Protein AF-A0A353LJ51-F1 (afdb_monomer)

Structure (mmCIF, N/CA/C/O backbone):
data_AF-A0A353LJ51-F1
#
_entry.id   AF-A0A353LJ51-F1
#
loop_
_atom_site.group_PDB
_atom_site.id
_atom_site.type_symbol
_atom_site.label_atom_id
_atom_site.label_alt_id
_atom_site.label_comp_id
_atom_site.label_asym_id
_atom_site.label_entity_id
_atom_site.label_seq_id
_atom_site.pdbx_PDB_ins_code
_atom_site.Cartn_x
_atom_site.Cartn_y
_atom_site.Cartn_z
_atom_site.occupancy
_atom_site.B_iso_or_equiv
_atom_site.auth_seq_id
_atom_site.auth_comp_id
_atom_site.auth_asym_id
_atom_site.auth_atom_id
_atom_site.pdbx_PDB_model_num
ATOM 1 N N . MET A 1 1 ? -4.135 10.561 11.366 1.00 85.88 1 MET A N 1
ATOM 2 C CA . MET A 1 1 ? -3.631 9.329 10.719 1.00 85.88 1 MET A CA 1
ATOM 3 C C . MET A 1 1 ? -4.408 9.133 9.422 1.00 85.88 1 MET A C 1
ATOM 5 O O . MET A 1 1 ? -5.268 9.961 9.139 1.00 85.88 1 MET A O 1
ATOM 9 N N . ASN A 1 2 ? -4.142 8.081 8.646 1.00 92.50 2 ASN A N 1
ATOM 10 C CA . ASN A 1 2 ? -4.992 7.700 7.514 1.00 92.50 2 ASN A CA 1
ATOM 11 C C . ASN A 1 2 ? -5.901 6.504 7.878 1.00 92.50 2 ASN A C 1
ATOM 13 O O . ASN A 1 2 ? -5.585 5.753 8.798 1.00 92.50 2 ASN A O 1
ATOM 17 N N . LEU A 1 3 ? -6.993 6.280 7.137 1.00 92.56 3 LEU A N 1
ATOM 18 C CA . LEU A 1 3 ? -7.831 5.082 7.286 1.00 92.56 3 LEU A CA 1
ATOM 19 C C . LEU A 1 3 ? -7.019 3.779 7.150 1.00 92.56 3 LEU A C 1
ATOM 21 O O . LEU A 1 3 ? -7.237 2.847 7.922 1.00 92.56 3 LEU A O 1
ATOM 25 N N . LYS A 1 4 ? -6.022 3.729 6.247 1.00 91.81 4 LYS A N 1
ATOM 26 C CA . LYS A 1 4 ? -5.140 2.559 6.091 1.00 91.81 4 LYS A CA 1
ATOM 27 C C . LYS A 1 4 ? -4.440 2.190 7.404 1.00 91.81 4 LYS A C 1
ATOM 29 O O . LYS A 1 4 ? -4.369 1.010 7.728 1.00 91.81 4 LYS A O 1
ATOM 34 N N . ASP A 1 5 ? -3.968 3.169 8.178 1.00 92.81 5 ASP A N 1
ATOM 35 C CA . ASP A 1 5 ? -3.336 2.928 9.484 1.00 92.81 5 ASP A CA 1
ATOM 36 C C . ASP A 1 5 ? -4.304 2.281 10.486 1.00 92.81 5 ASP A C 1
ATOM 38 O O . ASP A 1 5 ? -3.933 1.344 11.195 1.00 92.81 5 ASP A O 1
ATOM 42 N N . TYR A 1 6 ? -5.545 2.770 10.524 1.00 93.81 6 TYR A N 1
ATOM 43 C CA . TYR A 1 6 ? -6.588 2.323 11.449 1.00 93.81 6 TYR A CA 1
ATOM 44 C C . TYR A 1 6 ? -7.002 0.869 11.195 1.00 93.81 6 TYR A C 1
ATOM 46 O O . TYR A 1 6 ? -7.033 0.058 12.122 1.00 93.81 6 TYR A O 1
ATOM 54 N N . ILE A 1 7 ? -7.244 0.508 9.930 1.00 91.56 7 ILE A N 1
ATOM 55 C CA . ILE A 1 7 ? -7.623 -0.863 9.552 1.00 91.56 7 ILE A CA 1
ATOM 56 C C . ILE A 1 7 ? -6.462 -1.866 9.693 1.00 91.56 7 ILE A C 1
ATOM 58 O O . ILE A 1 7 ? -6.702 -3.047 9.896 1.00 91.56 7 ILE A O 1
ATOM 62 N N . HIS A 1 8 ? -5.205 -1.402 9.702 1.00 90.56 8 HIS A N 1
ATOM 63 C CA . HIS A 1 8 ? -4.030 -2.212 10.073 1.00 90.56 8 HIS A CA 1
ATOM 64 C C . HIS A 1 8 ? -3.817 -2.310 11.603 1.00 90.56 8 HIS A C 1
ATOM 66 O O . HIS A 1 8 ? -2.733 -2.668 12.060 1.00 90.56 8 HIS A O 1
ATOM 72 N N . GLY A 1 9 ? -4.830 -1.980 12.413 1.00 88.75 9 GLY A N 1
ATOM 73 C CA . GLY A 1 9 ? -4.834 -2.195 13.863 1.00 88.75 9 GLY A CA 1
ATOM 74 C C . GLY A 1 9 ? -4.342 -1.022 14.717 1.00 88.75 9 GLY A C 1
ATOM 75 O O . GLY A 1 9 ? -4.342 -1.134 15.941 1.00 88.75 9 GLY A O 1
ATOM 76 N N . LYS A 1 10 ? -3.984 0.135 14.137 1.00 92.38 10 LYS A N 1
ATOM 77 C CA . LYS A 1 10 ? -3.571 1.333 14.904 1.00 92.38 10 LYS A CA 1
ATOM 78 C C . LYS A 1 10 ? -4.775 2.106 15.478 1.00 92.38 10 LYS A C 1
ATOM 80 O O . LYS A 1 10 ? -4.834 3.332 15.404 1.00 92.38 10 LYS A O 1
ATOM 85 N N . ARG A 1 11 ? -5.753 1.389 16.041 1.00 92.50 11 ARG A N 1
ATOM 86 C CA . ARG A 1 11 ? -7.040 1.909 16.547 1.00 92.50 11 ARG A CA 1
ATOM 87 C C . ARG A 1 11 ? -6.945 2.529 17.948 1.00 92.50 11 ARG A C 1
ATOM 89 O O . ARG A 1 11 ? -7.766 2.247 18.812 1.00 92.50 11 ARG A O 1
ATOM 96 N N . TYR A 1 12 ? -5.900 3.312 18.222 1.00 94.50 12 TYR A N 1
ATOM 97 C CA . TYR A 1 12 ? -5.688 3.899 19.548 1.00 94.50 12 TYR A CA 1
ATOM 98 C C . TYR A 1 12 ? -5.024 5.282 19.517 1.00 94.50 12 TYR A C 1
ATOM 100 O O . TYR A 1 12 ? -4.230 5.616 18.638 1.00 94.50 12 TYR A O 1
ATOM 108 N N . GLY A 1 13 ? -5.331 6.091 20.534 1.00 95.38 13 GLY A N 1
ATOM 109 C CA . GLY A 1 13 ? -4.781 7.436 20.721 1.00 95.38 13 GLY A CA 1
ATOM 110 C C . GLY A 1 13 ? -5.577 8.552 20.030 1.00 95.38 13 GLY A C 1
ATOM 111 O O . GLY A 1 13 ? -6.628 8.333 19.434 1.00 95.38 13 GLY A O 1
ATOM 112 N N . LYS A 1 14 ? -5.071 9.790 20.125 1.00 96.12 14 LYS A N 1
ATOM 113 C CA . LYS A 1 14 ? -5.788 11.001 19.670 1.00 96.12 14 LYS A CA 1
ATOM 114 C C . LYS A 1 14 ? -6.096 11.006 18.169 1.00 96.12 14 LYS A C 1
ATOM 116 O O . LYS A 1 14 ? -7.136 11.508 17.764 1.00 96.12 14 LYS A O 1
ATOM 121 N N . GLU A 1 15 ? -5.205 10.441 17.356 1.00 94.69 15 GLU A N 1
ATOM 122 C CA . GLU A 1 15 ? -5.399 10.356 15.905 1.00 94.69 15 GLU A CA 1
ATOM 123 C C . GLU A 1 15 ? -6.466 9.323 15.513 1.00 94.69 15 GLU A C 1
ATOM 125 O O . GLU A 1 15 ? -7.140 9.542 14.508 1.00 94.69 15 GLU A O 1
ATOM 130 N N . ALA A 1 16 ? -6.651 8.261 16.312 1.00 95.75 16 ALA A N 1
ATOM 131 C CA . ALA A 1 16 ? -7.743 7.299 16.152 1.00 95.75 16 ALA A CA 1
ATOM 132 C C . ALA A 1 16 ? -9.090 7.958 16.446 1.00 95.75 16 ALA A C 1
ATOM 134 O O . ALA A 1 16 ? -9.929 8.074 15.555 1.00 95.75 16 ALA A O 1
ATOM 135 N N . ASN A 1 17 ? -9.201 8.572 17.626 1.00 96.12 17 ASN A N 1
ATOM 136 C CA . ASN A 1 17 ? -10.391 9.314 18.029 1.00 96.12 17 ASN A CA 1
ATOM 137 C C . ASN A 1 17 ? -10.762 10.458 17.071 1.00 96.12 17 ASN A C 1
ATOM 139 O O . ASN A 1 17 ? -11.939 10.783 16.915 1.00 96.12 17 ASN A O 1
ATOM 143 N N . ARG A 1 18 ? -9.780 11.065 16.388 1.00 96.31 18 ARG A N 1
ATOM 144 C CA . ARG A 1 18 ? -10.069 12.060 15.350 1.00 96.31 18 ARG A CA 1
ATOM 145 C C . ARG A 1 18 ? -10.762 11.442 14.135 1.00 96.31 18 ARG A C 1
ATOM 147 O O . ARG A 1 18 ? -11.746 12.026 13.701 1.00 96.31 18 ARG A O 1
ATOM 154 N N . LEU A 1 19 ? -10.298 10.293 13.631 1.00 96.25 19 LEU A N 1
ATOM 155 C CA . LEU A 1 19 ? -10.940 9.608 12.499 1.00 96.25 19 LEU A CA 1
ATOM 156 C C . LEU A 1 19 ? -12.298 9.010 12.894 1.00 96.25 19 LEU A C 1
ATOM 158 O O . LEU A 1 19 ? -13.231 9.075 12.109 1.00 96.25 19 LEU A O 1
ATOM 162 N N . GLU A 1 20 ? -12.444 8.497 14.118 1.00 94.69 20 GLU A N 1
ATOM 163 C CA . GLU A 1 20 ? -13.739 8.049 14.657 1.00 94.69 20 GLU A CA 1
ATOM 164 C C . GLU A 1 20 ? -14.761 9.202 14.647 1.00 94.69 20 GLU A C 1
ATOM 166 O O . GLU A 1 20 ? -15.873 9.055 14.146 1.00 94.69 20 GLU A O 1
ATOM 171 N N . ARG A 1 21 ? -14.363 10.396 15.112 1.00 96.81 21 ARG A N 1
ATOM 172 C CA . ARG A 1 21 ? -15.196 11.609 15.034 1.00 96.81 21 ARG A CA 1
ATOM 173 C C . ARG A 1 21 ? -15.411 12.115 13.605 1.00 96.81 21 ARG A C 1
ATOM 175 O O . ARG A 1 21 ? -16.406 12.790 13.363 1.00 96.81 21 ARG A O 1
ATOM 182 N N . GLU A 1 22 ? -14.498 11.834 12.683 1.00 96.38 22 GLU A N 1
ATOM 183 C CA . GLU A 1 22 ? -14.631 12.155 11.256 1.00 96.38 22 GLU A CA 1
ATOM 184 C C . GLU A 1 22 ? -15.685 11.236 10.614 1.00 96.38 22 GLU A C 1
ATOM 186 O O . GLU A 1 22 ? -16.629 11.735 10.011 1.00 96.38 22 GLU A O 1
ATOM 191 N N . ALA A 1 23 ? -15.632 9.928 10.890 1.00 96.38 23 ALA A N 1
ATOM 192 C CA . ALA A 1 23 ? -16.627 8.937 10.471 1.00 96.38 23 ALA A CA 1
ATOM 193 C C . ALA A 1 23 ? -18.037 9.251 11.004 1.00 96.38 23 ALA A C 1
ATOM 195 O O . ALA A 1 23 ? -19.001 9.185 10.253 1.00 96.38 23 ALA A O 1
ATOM 196 N N . MET A 1 24 ? -18.168 9.715 12.255 1.00 96.19 24 MET A N 1
ATOM 197 C CA . MET A 1 24 ? -19.455 10.191 12.800 1.00 96.19 24 MET A CA 1
ATOM 198 C C . MET A 1 24 ? -20.092 11.359 12.017 1.00 96.19 24 MET A C 1
ATOM 200 O O . MET A 1 24 ? -21.258 11.672 12.251 1.00 96.19 24 MET A O 1
ATOM 204 N N . ASN A 1 25 ? -19.339 12.043 11.148 1.00 97.56 25 ASN A N 1
ATOM 205 C CA . ASN A 1 25 ? -19.817 13.151 10.313 1.00 97.56 25 ASN A CA 1
ATOM 206 C C . ASN A 1 25 ? -19.766 12.837 8.802 1.00 97.56 25 ASN A C 1
ATOM 208 O O . ASN A 1 25 ? -20.322 13.603 8.015 1.00 97.56 25 ASN A O 1
ATOM 212 N N . ASP A 1 26 ? -19.135 11.731 8.397 1.00 97.19 26 ASP A N 1
ATOM 213 C CA . ASP A 1 26 ? -19.039 11.258 7.014 1.00 97.19 26 ASP A CA 1
ATOM 214 C C . ASP A 1 26 ? -19.608 9.828 6.902 1.00 97.19 26 ASP A C 1
ATOM 216 O O . ASP A 1 26 ? -18.912 8.856 7.220 1.00 97.19 26 ASP A O 1
ATOM 220 N N . PRO A 1 27 ? -20.853 9.677 6.402 1.00 96.56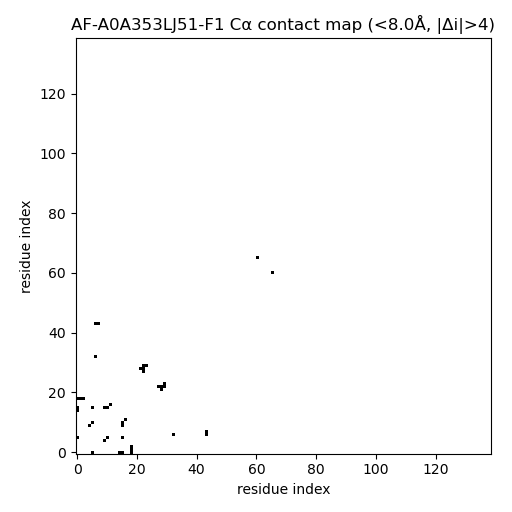 27 PRO A N 1
ATOM 221 C CA . PRO A 1 27 ? -21.486 8.375 6.214 1.00 96.56 27 PRO A CA 1
ATOM 222 C C . PRO A 1 27 ? -20.685 7.404 5.338 1.00 96.56 27 PRO A C 1
ATOM 224 O O . PRO A 1 27 ? -20.794 6.198 5.537 1.00 96.56 27 PRO A O 1
ATOM 227 N N . PHE A 1 28 ? -19.875 7.892 4.389 1.00 96.62 28 PHE A N 1
ATOM 228 C CA . PHE A 1 28 ? -19.059 7.027 3.536 1.00 96.62 28 PHE A CA 1
ATOM 229 C C . PHE A 1 28 ? -17.854 6.465 4.297 1.00 96.62 28 PHE A C 1
ATOM 231 O O . PHE A 1 28 ? -17.551 5.276 4.192 1.00 96.62 28 PHE A O 1
ATOM 238 N N . LEU A 1 29 ? -17.179 7.294 5.099 1.00 96.19 29 LEU A N 1
ATOM 239 C CA . LEU A 1 29 ? -16.092 6.839 5.965 1.00 96.19 29 LEU A CA 1
ATOM 240 C C . LEU A 1 29 ? -16.600 5.876 7.049 1.00 96.19 29 LEU A C 1
ATOM 242 O O . LEU A 1 29 ? -15.907 4.902 7.345 1.00 96.19 29 LEU A O 1
ATOM 246 N N . GLN A 1 30 ? -17.801 6.102 7.595 1.00 96.31 30 GLN A N 1
ATOM 247 C CA . GLN A 1 30 ? -18.434 5.148 8.507 1.00 96.31 30 GLN A CA 1
ATOM 248 C C . GLN A 1 30 ? -18.726 3.809 7.809 1.00 96.31 30 GLN A C 1
ATOM 250 O O . GLN A 1 30 ? -18.218 2.785 8.257 1.00 96.31 30 GLN A O 1
ATOM 255 N N . ASP A 1 31 ? -19.469 3.809 6.697 1.00 96.69 31 ASP A N 1
ATOM 256 C CA . ASP A 1 31 ? -19.823 2.592 5.945 1.00 96.69 31 ASP A CA 1
ATOM 257 C C . ASP A 1 31 ? -18.577 1.826 5.458 1.00 96.69 31 ASP A C 1
ATOM 259 O O . ASP A 1 31 ? -18.548 0.598 5.454 1.00 96.69 31 ASP A O 1
ATOM 263 N N . THR A 1 32 ? -17.481 2.532 5.156 1.00 94.94 32 THR A N 1
ATOM 264 C CA . THR A 1 32 ? -16.193 1.901 4.823 1.00 94.94 32 THR A CA 1
ATOM 265 C C . THR A 1 32 ? -15.560 1.174 6.020 1.00 94.94 32 THR A C 1
ATOM 267 O O . THR A 1 32 ? -14.930 0.133 5.831 1.00 94.94 32 THR A O 1
ATOM 270 N N . ILE A 1 33 ? -15.693 1.698 7.245 1.00 94.69 33 ILE A N 1
ATOM 271 C CA . ILE A 1 33 ? -15.168 1.063 8.468 1.00 94.69 33 ILE A CA 1
ATOM 272 C C . ILE A 1 33 ? -16.071 -0.102 8.890 1.00 94.69 33 ILE A C 1
ATOM 274 O O . ILE A 1 33 ? -15.577 -1.218 9.054 1.00 94.69 33 ILE A O 1
ATOM 278 N N . ASP A 1 34 ? -17.379 0.139 8.999 1.00 94.19 34 ASP A N 1
ATOM 279 C CA . ASP A 1 34 ? -18.370 -0.869 9.391 1.00 94.19 34 ASP A CA 1
ATOM 280 C C . ASP A 1 34 ? -18.404 -2.017 8.362 1.00 94.19 34 ASP A C 1
ATOM 282 O O . ASP A 1 34 ? -18.382 -3.194 8.726 1.00 94.19 34 ASP A O 1
ATOM 286 N N . GLY A 1 35 ? -18.346 -1.697 7.065 1.00 93.94 35 GLY A N 1
ATOM 287 C CA . GLY A 1 35 ? -18.255 -2.665 5.973 1.00 93.94 35 GLY A CA 1
ATOM 288 C C . GLY A 1 35 ? -16.957 -3.481 5.980 1.00 93.94 35 GLY A C 1
ATOM 289 O O . GLY A 1 35 ? -17.004 -4.686 5.726 1.00 93.94 35 GLY A O 1
ATOM 290 N N . TYR A 1 36 ? -15.813 -2.877 6.325 1.00 93.12 36 TYR A N 1
ATOM 291 C CA . TYR A 1 36 ? -14.544 -3.599 6.491 1.00 93.12 36 TYR A CA 1
ATOM 292 C C . TYR A 1 36 ? -14.602 -4.598 7.656 1.00 93.12 36 TYR A C 1
ATOM 294 O O . TYR A 1 36 ? -14.228 -5.755 7.475 1.00 93.12 36 TYR A O 1
ATOM 302 N N . ASP A 1 37 ? -15.117 -4.176 8.815 1.00 91.50 37 ASP A N 1
ATOM 303 C CA . ASP A 1 37 ? -15.236 -5.028 10.009 1.00 91.50 37 ASP A CA 1
ATOM 304 C C . ASP A 1 37 ? -16.380 -6.061 9.911 1.00 91.50 37 ASP A C 1
ATOM 306 O O . ASP A 1 37 ? -16.398 -7.035 10.665 1.00 91.50 37 ASP A O 1
ATOM 310 N N . SER A 1 38 ? -17.325 -5.893 8.975 1.00 93.00 38 SER A N 1
ATOM 311 C CA . SER A 1 38 ? -18.428 -6.843 8.743 1.00 93.00 38 SER A CA 1
ATOM 312 C C . SER A 1 38 ? -17.987 -8.184 8.140 1.00 93.00 38 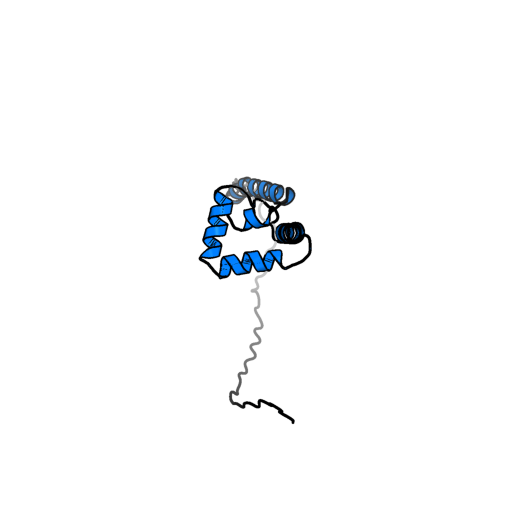SER A C 1
ATOM 314 O O . SER A 1 38 ? -18.694 -9.190 8.257 1.00 93.00 38 SER A O 1
ATOM 316 N N . VAL A 1 39 ? -16.828 -8.218 7.475 1.00 87.88 39 VAL A N 1
ATOM 317 C CA . VAL A 1 39 ? -16.303 -9.423 6.825 1.00 87.88 39 VAL A CA 1
ATOM 318 C C . VAL A 1 39 ? -15.574 -10.279 7.869 1.00 87.88 39 VAL A C 1
ATOM 320 O O . VAL A 1 39 ? -14.745 -9.762 8.606 1.00 87.88 39 VAL A O 1
ATOM 323 N N . PRO A 1 40 ? -15.782 -11.606 7.934 1.00 86.38 40 PRO A N 1
ATOM 324 C CA . PRO A 1 40 ? -14.983 -12.468 8.801 1.00 86.38 40 PRO A CA 1
ATOM 325 C C . PRO A 1 40 ? -13.642 -12.849 8.145 1.00 86.38 40 PRO A C 1
ATOM 327 O O . PRO A 1 40 ? -13.614 -13.357 7.023 1.00 86.38 40 PRO A O 1
ATOM 330 N N . GLY A 1 41 ? -12.518 -12.670 8.850 1.00 87.25 41 GLY A N 1
ATOM 331 C CA . GLY A 1 41 ? -11.210 -13.219 8.454 1.00 87.25 41 GLY A CA 1
ATOM 332 C C . GLY A 1 41 ? -10.020 -12.275 8.655 1.00 87.25 41 GLY A C 1
ATOM 333 O O . GLY A 1 41 ? -10.089 -11.314 9.408 1.00 87.25 41 GLY A O 1
ATOM 334 N N . ASN A 1 42 ? -8.901 -12.560 7.977 1.00 86.62 42 ASN A N 1
ATOM 335 C CA . ASN A 1 42 ? -7.696 -11.722 7.998 1.00 86.62 42 ASN A CA 1
ATOM 336 C C . ASN A 1 42 ? -7.621 -10.832 6.744 1.00 86.62 42 ASN A C 1
ATOM 338 O O . ASN A 1 42 ? -6.953 -11.166 5.761 1.00 86.62 42 ASN A O 1
ATOM 342 N N . HIS A 1 43 ? -8.312 -9.690 6.760 1.00 88.38 43 HIS A N 1
ATOM 343 C CA . HIS A 1 43 ? -8.304 -8.753 5.625 1.00 88.38 43 HIS A CA 1
ATOM 344 C C . HIS A 1 43 ? -6.930 -8.104 5.427 1.00 88.38 43 HIS A C 1
ATOM 346 O O . HIS A 1 43 ? -6.568 -7.785 4.298 1.00 88.38 43 HIS A O 1
ATOM 352 N N . VAL A 1 44 ? -6.154 -7.924 6.503 1.00 88.00 44 VAL A N 1
ATOM 353 C CA . VAL A 1 44 ? -4.826 -7.293 6.460 1.00 88.00 44 VAL A CA 1
ATOM 354 C C . VAL A 1 44 ? -3.871 -8.105 5.585 1.00 88.00 44 VAL A C 1
ATOM 356 O O . VAL A 1 44 ? -3.258 -7.545 4.684 1.00 88.00 44 VAL A O 1
ATOM 359 N N . GLU A 1 45 ? -3.802 -9.426 5.763 1.00 89.19 45 GLU A N 1
ATOM 360 C CA . GLU A 1 45 ? -2.988 -10.302 4.905 1.00 89.19 45 GLU A CA 1
ATOM 361 C C . GLU A 1 45 ? -3.501 -10.340 3.457 1.00 89.19 45 GLU A C 1
ATOM 363 O O . GLU A 1 45 ? -2.704 -10.333 2.518 1.00 89.19 45 GLU A O 1
ATOM 368 N N . ALA A 1 46 ? -4.822 -10.333 3.247 1.00 89.50 46 ALA A N 1
ATOM 369 C CA . ALA A 1 46 ? -5.399 -10.286 1.903 1.00 89.50 46 ALA A CA 1
ATOM 370 C C . ALA A 1 46 ? -5.031 -8.983 1.165 1.00 89.50 46 ALA A C 1
ATOM 372 O O . ALA A 1 46 ? -4.643 -9.029 -0.006 1.00 89.50 46 ALA A O 1
ATOM 373 N N . ILE A 1 47 ? -5.087 -7.842 1.860 1.00 89.31 47 ILE A N 1
ATOM 374 C CA . ILE A 1 47 ? -4.683 -6.525 1.354 1.00 89.31 47 ILE A CA 1
ATOM 375 C C . ILE A 1 47 ? -3.171 -6.473 1.131 1.00 89.31 47 ILE A C 1
ATOM 377 O O . ILE A 1 47 ? -2.747 -6.076 0.052 1.00 89.31 47 ILE A O 1
ATOM 381 N N . GLU A 1 48 ? -2.348 -6.933 2.076 1.00 89.75 48 GLU A N 1
ATOM 382 C CA . GLU A 1 48 ? -0.886 -6.938 1.937 1.00 89.75 48 GLU A CA 1
ATOM 383 C C . GLU A 1 48 ? -0.436 -7.829 0.761 1.00 89.75 48 GLU A C 1
AT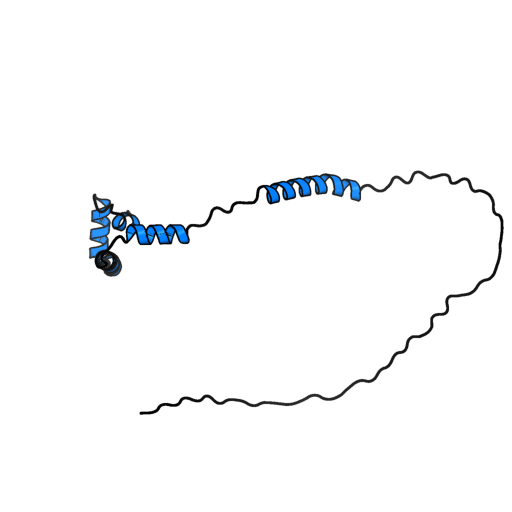OM 385 O O . GLU A 1 48 ? 0.457 -7.471 -0.006 1.00 89.75 48 GLU A O 1
ATOM 390 N N . LYS A 1 49 ? -1.099 -8.972 0.551 1.00 92.06 49 LYS A N 1
ATOM 391 C CA . LYS A 1 49 ? -0.886 -9.871 -0.595 1.00 92.06 49 LYS A CA 1
ATOM 392 C C . LYS A 1 49 ? -1.319 -9.250 -1.925 1.00 92.06 49 LYS A C 1
ATOM 394 O O . LYS A 1 49 ? -0.721 -9.558 -2.957 1.00 92.06 49 LYS A O 1
ATOM 399 N N . LEU A 1 50 ? -2.337 -8.389 -1.919 1.00 91.00 50 LEU A N 1
ATOM 400 C CA . LEU A 1 50 ? -2.784 -7.637 -3.091 1.00 91.00 50 LEU A CA 1
ATOM 401 C C . LEU A 1 50 ? -1.837 -6.462 -3.390 1.00 91.00 50 LEU A C 1
ATOM 403 O O . LEU A 1 50 ? -1.413 -6.285 -4.529 1.00 91.00 50 LEU A O 1
ATOM 407 N N . GLU A 1 51 ? -1.415 -5.732 -2.360 1.00 89.81 51 GLU A N 1
ATOM 408 C CA . GLU A 1 51 ? -0.414 -4.669 -2.441 1.00 89.81 51 GLU A CA 1
ATOM 409 C C . GLU A 1 51 ? 0.928 -5.217 -2.937 1.00 89.81 51 GLU A C 1
ATOM 411 O O . GLU A 1 51 ? 1.483 -4.666 -3.876 1.00 89.81 51 GLU A O 1
ATOM 416 N N . LYS A 1 52 ? 1.395 -6.374 -2.449 1.00 91.06 52 LYS A N 1
ATOM 417 C CA . LYS A 1 52 ? 2.594 -7.068 -2.969 1.00 91.06 52 LYS A CA 1
ATOM 418 C C . LYS A 1 52 ? 2.481 -7.496 -4.441 1.00 91.06 52 LYS A C 1
ATOM 420 O O . LYS A 1 52 ? 3.509 -7.644 -5.097 1.00 91.06 52 LYS A O 1
ATOM 425 N N . ARG A 1 53 ? 1.267 -7.697 -4.974 1.00 89.88 53 ARG A N 1
ATOM 426 C CA . ARG A 1 53 ? 1.032 -8.014 -6.400 1.00 89.88 53 ARG A CA 1
ATOM 427 C C . ARG A 1 53 ? 1.055 -6.775 -7.293 1.00 89.88 53 ARG A C 1
ATOM 429 O O . ARG A 1 53 ? 1.538 -6.867 -8.417 1.00 89.88 53 ARG A O 1
ATOM 436 N N . PHE A 1 54 ? 0.545 -5.645 -6.804 1.00 90.44 54 PHE A N 1
ATOM 437 C CA . PHE A 1 54 ? 0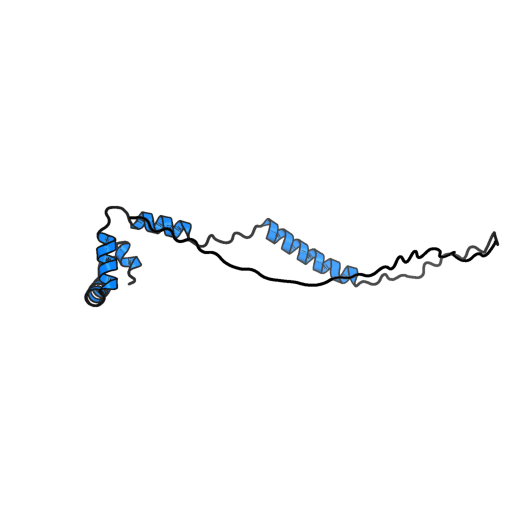.533 -4.371 -7.534 1.00 90.44 54 PHE A CA 1
ATOM 438 C C . PHE A 1 54 ? 1.724 -3.457 -7.216 1.00 90.44 54 PHE A C 1
ATOM 440 O O . PHE A 1 54 ? 1.907 -2.441 -7.886 1.00 90.44 54 PHE A O 1
ATOM 447 N N . ALA A 1 55 ? 2.549 -3.816 -6.229 1.00 89.56 55 ALA A N 1
ATOM 448 C CA . ALA A 1 55 ? 3.770 -3.108 -5.883 1.00 89.56 55 ALA A CA 1
ATOM 449 C C . ALA A 1 55 ? 4.648 -2.953 -7.136 1.00 89.56 55 ALA A C 1
ATOM 451 O O . ALA A 1 55 ? 4.912 -3.954 -7.817 1.00 89.56 55 ALA A O 1
ATOM 452 N N . PRO A 1 56 ? 5.106 -1.727 -7.456 1.00 82.88 56 PRO A N 1
ATOM 453 C CA . PRO A 1 56 ? 5.924 -1.489 -8.632 1.00 82.88 56 PRO A CA 1
ATOM 454 C C . PRO A 1 56 ? 7.229 -2.267 -8.486 1.00 82.88 56 PRO A C 1
ATOM 456 O O . PRO A 1 56 ? 8.085 -1.925 -7.670 1.00 82.88 56 PRO A O 1
ATOM 459 N N . GLN A 1 57 ? 7.359 -3.339 -9.269 1.00 78.94 57 GLN A N 1
ATOM 460 C CA . GLN A 1 57 ? 8.540 -4.192 -9.239 1.00 78.94 57 GLN A CA 1
ATOM 461 C C . GLN A 1 57 ? 9.776 -3.330 -9.537 1.00 78.94 57 GLN A C 1
ATOM 463 O O . GLN A 1 57 ? 9.760 -2.583 -10.525 1.00 78.94 57 GLN A O 1
ATOM 468 N N . PRO A 1 58 ? 10.839 -3.393 -8.713 1.00 78.06 58 PRO A N 1
ATOM 469 C CA . PRO A 1 58 ? 12.042 -2.612 -8.957 1.00 78.06 58 PRO A CA 1
ATOM 470 C C . PRO A 1 58 ? 12.575 -2.956 -10.348 1.00 78.06 58 PRO A C 1
ATOM 472 O O . PRO A 1 58 ? 12.827 -4.121 -10.660 1.00 78.06 58 PRO A O 1
ATOM 475 N N . LYS A 1 59 ? 12.714 -1.943 -11.213 1.00 76.44 59 LYS A N 1
ATOM 476 C CA . LYS A 1 59 ? 13.135 -2.136 -12.605 1.00 76.44 59 LYS A CA 1
ATOM 477 C C . LYS A 1 59 ? 14.611 -2.528 -12.650 1.00 76.44 59 LYS A C 1
ATOM 479 O O . LYS A 1 59 ? 15.486 -1.685 -12.836 1.00 76.44 59 LYS A O 1
ATOM 484 N N . HIS A 1 60 ? 14.878 -3.818 -12.478 1.00 75.88 60 HIS A N 1
ATOM 485 C CA . HIS A 1 60 ? 16.197 -4.409 -12.627 1.00 75.88 60 HIS A CA 1
ATOM 486 C C . HIS A 1 60 ? 16.678 -4.217 -14.069 1.00 75.88 60 HIS A C 1
ATOM 488 O O . HIS A 1 60 ? 16.263 -4.923 -14.983 1.00 75.88 60 HIS A O 1
ATOM 494 N N . ILE A 1 61 ? 17.548 -3.228 -14.273 1.00 76.25 61 ILE A N 1
ATOM 495 C CA . ILE A 1 61 ? 18.283 -3.068 -15.525 1.00 76.25 61 ILE A CA 1
ATOM 496 C C . ILE A 1 61 ? 19.349 -4.162 -15.558 1.00 76.25 61 ILE A C 1
ATOM 498 O O . ILE A 1 61 ? 20.191 -4.244 -14.660 1.00 76.25 61 ILE A O 1
ATOM 502 N N . ASP A 1 62 ? 19.319 -5.000 -16.591 1.00 83.56 62 ASP A N 1
ATOM 503 C CA . ASP A 1 62 ? 20.300 -6.063 -16.761 1.00 83.56 62 ASP A CA 1
ATOM 504 C C . ASP A 1 62 ? 21.726 -5.510 -16.787 1.00 83.56 62 ASP A C 1
ATOM 506 O O . ASP A 1 62 ? 22.077 -4.673 -17.624 1.00 83.56 62 ASP A O 1
ATOM 510 N N . LYS A 1 63 ? 22.600 -6.070 -15.941 1.00 86.19 63 LYS A N 1
ATOM 511 C CA . LYS A 1 63 ? 24.039 -5.747 -15.940 1.00 86.19 63 LYS A CA 1
ATOM 512 C C . LYS A 1 63 ? 24.671 -5.958 -17.324 1.00 86.19 63 LYS A C 1
ATOM 514 O O . LYS A 1 63 ? 25.599 -5.245 -17.690 1.00 86.19 63 LYS A O 1
ATOM 519 N N . ARG A 1 64 ? 24.133 -6.901 -18.112 1.00 87.75 64 ARG A N 1
ATOM 520 C CA . ARG A 1 64 ? 24.511 -7.136 -19.515 1.00 87.75 64 ARG A CA 1
ATOM 521 C C . ARG A 1 64 ? 24.129 -5.966 -20.424 1.00 87.75 64 ARG A C 1
ATOM 523 O O . ARG A 1 64 ? 24.957 -5.551 -21.222 1.00 87.75 64 ARG A O 1
ATOM 530 N N . VAL A 1 65 ? 22.923 -5.410 -20.292 1.00 88.94 65 VAL A N 1
ATOM 531 C CA . VAL A 1 65 ? 22.480 -4.239 -21.076 1.00 88.94 65 VAL A CA 1
ATOM 532 C C . VAL A 1 65 ? 23.323 -3.012 -20.732 1.00 88.94 65 VAL A C 1
ATOM 534 O O . VAL A 1 65 ? 23.750 -2.298 -21.634 1.00 88.94 65 VAL A O 1
ATOM 537 N N . TRP A 1 66 ? 23.648 -2.807 -19.451 1.00 91.25 66 TRP A N 1
ATOM 538 C CA . TRP A 1 66 ? 24.554 -1.731 -19.033 1.00 91.25 66 TRP A CA 1
ATOM 539 C C . TRP A 1 66 ? 25.977 -1.907 -19.595 1.00 91.25 66 TRP A C 1
ATOM 541 O O . TRP A 1 66 ? 26.563 -0.948 -20.094 1.00 91.25 66 TRP A O 1
ATOM 551 N N . LEU A 1 67 ? 26.505 -3.137 -19.603 1.00 93.25 67 LEU A N 1
ATOM 552 C CA . LEU A 1 67 ? 27.808 -3.456 -20.196 1.00 93.25 67 LEU A CA 1
ATOM 553 C C . LEU A 1 67 ? 27.833 -3.225 -21.719 1.00 93.25 67 LEU A C 1
ATOM 555 O O . LEU A 1 67 ? 28.784 -2.634 -22.227 1.00 93.25 67 LEU A O 1
ATOM 559 N N . TRP A 1 68 ? 26.782 -3.627 -22.442 1.00 95.31 68 TRP A N 1
ATOM 560 C CA . TRP A 1 68 ? 26.647 -3.345 -23.877 1.00 95.31 68 TRP A CA 1
ATOM 561 C C . TRP A 1 68 ? 26.510 -1.846 -24.170 1.00 95.31 68 TRP A C 1
ATOM 563 O O . TRP A 1 68 ? 27.105 -1.368 -25.131 1.00 95.31 68 TRP A O 1
ATOM 573 N N . ALA A 1 69 ? 25.797 -1.087 -23.332 1.00 93.75 69 ALA A N 1
ATOM 574 C CA . ALA A 1 69 ? 25.711 0.367 -23.460 1.00 93.75 69 ALA A CA 1
ATOM 575 C 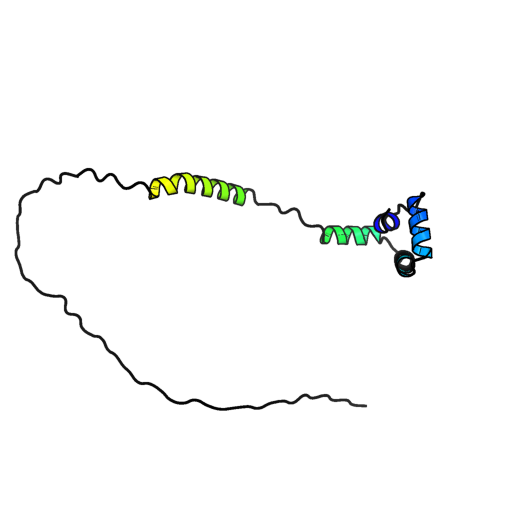C . ALA A 1 69 ? 27.082 1.042 -23.261 1.00 93.75 69 ALA A C 1
ATOM 577 O O . ALA A 1 69 ? 27.472 1.885 -24.066 1.00 93.75 69 ALA A O 1
ATOM 578 N N . ALA A 1 70 ? 27.850 0.627 -22.247 1.00 94.25 70 ALA A N 1
ATOM 579 C CA . ALA A 1 70 ? 29.211 1.119 -22.024 1.00 94.25 70 ALA A CA 1
ATOM 580 C C . ALA A 1 70 ? 30.153 0.780 -23.198 1.00 94.25 70 ALA A C 1
ATOM 582 O O . ALA A 1 70 ? 30.909 1.639 -23.656 1.00 94.25 70 ALA A O 1
ATOM 583 N N . ALA A 1 71 ? 30.063 -0.441 -23.738 1.00 95.88 71 ALA A N 1
ATOM 584 C CA . ALA A 1 71 ? 30.822 -0.851 -24.919 1.00 95.88 71 ALA A CA 1
ATOM 585 C C . ALA A 1 71 ? 30.443 -0.035 -26.169 1.00 95.88 71 ALA A C 1
ATOM 587 O O . ALA A 1 71 ? 31.327 0.409 -26.899 1.00 95.88 71 ALA A O 1
ATOM 588 N N . ALA A 1 72 ? 29.150 0.223 -26.394 1.00 95.75 72 ALA A N 1
ATOM 589 C CA . ALA A 1 72 ? 28.674 1.035 -27.513 1.00 95.75 72 ALA A CA 1
ATOM 590 C C . ALA A 1 72 ? 29.175 2.489 -27.439 1.00 95.75 72 ALA A C 1
ATOM 592 O O . ALA A 1 72 ? 29.580 3.043 -28.458 1.00 95.75 72 ALA A O 1
ATOM 593 N N . VAL A 1 73 ? 29.223 3.089 -26.241 1.00 95.69 73 VAL A N 1
ATOM 594 C CA . VAL A 1 73 ? 29.813 4.425 -26.035 1.00 95.69 73 VAL A CA 1
ATOM 595 C C . VAL A 1 73 ? 31.310 4.427 -26.362 1.00 95.69 73 VAL A C 1
ATOM 597 O O . VAL A 1 73 ? 31.771 5.321 -27.067 1.00 95.69 73 VAL A O 1
ATOM 600 N N . LEU A 1 74 ? 32.069 3.417 -25.923 1.00 95.38 74 LEU A N 1
ATOM 601 C CA . LEU A 1 74 ? 33.498 3.309 -26.242 1.00 95.38 74 LEU A CA 1
ATOM 602 C C . LEU A 1 74 ? 33.746 3.139 -27.753 1.00 95.38 74 LEU A C 1
ATOM 604 O O . LEU A 1 74 ? 34.625 3.793 -28.313 1.00 95.38 74 LEU A O 1
ATOM 608 N N . VAL A 1 75 ? 32.938 2.312 -28.427 1.00 94.62 75 VAL A N 1
ATOM 609 C CA . VAL A 1 75 ? 32.986 2.144 -29.889 1.00 94.62 75 VAL A CA 1
ATOM 610 C C . VAL A 1 75 ? 32.633 3.446 -30.609 1.00 94.62 75 VAL A C 1
ATOM 612 O O . VAL A 1 75 ? 33.292 3.779 -31.588 1.00 94.62 75 VAL A O 1
ATOM 615 N N . LEU A 1 76 ? 31.660 4.222 -30.122 1.00 94.19 76 LEU A N 1
ATOM 616 C CA . LE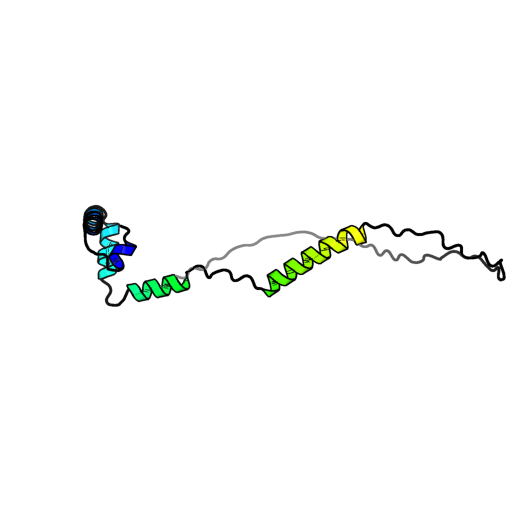U A 1 76 ? 31.300 5.518 -30.705 1.00 94.19 76 LEU A CA 1
ATOM 617 C C . LEU A 1 76 ? 32.445 6.541 -30.580 1.00 94.19 76 LEU A C 1
ATOM 619 O O . LEU A 1 76 ? 32.770 7.217 -31.556 1.00 94.19 76 LEU A O 1
ATOM 623 N N . LEU A 1 77 ? 33.090 6.614 -29.410 1.00 93.00 77 LEU A N 1
ATOM 624 C CA . LEU A 1 77 ? 34.209 7.529 -29.139 1.00 93.00 77 LEU A CA 1
ATOM 625 C C . LEU A 1 77 ? 35.444 7.266 -30.015 1.00 93.00 77 LEU A C 1
ATOM 627 O O . LEU A 1 77 ? 36.171 8.204 -30.325 1.00 93.00 77 LEU A O 1
ATOM 631 N N . ILE A 1 78 ? 35.681 6.015 -30.421 1.00 90.75 78 ILE A N 1
ATOM 632 C CA . ILE A 1 78 ? 36.799 5.639 -31.305 1.00 90.75 78 ILE A CA 1
ATOM 633 C C . ILE A 1 78 ? 36.365 5.673 -32.781 1.00 90.75 78 ILE A C 1
ATOM 635 O O . ILE A 1 78 ? 37.103 6.149 -33.64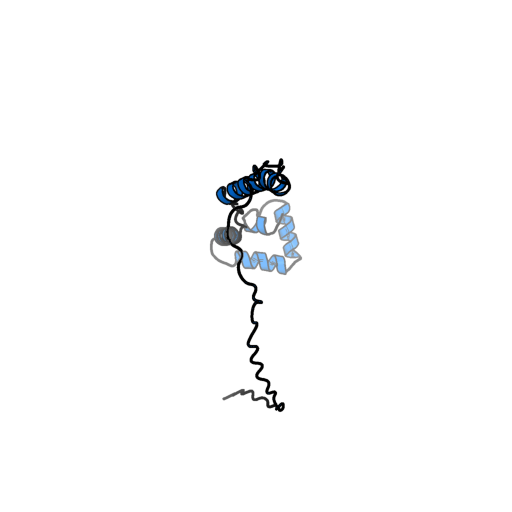3 1.00 90.75 78 ILE A O 1
ATOM 639 N N . GLY A 1 79 ? 35.154 5.200 -33.079 1.00 89.50 79 GLY A N 1
ATOM 640 C CA . GLY A 1 79 ? 34.622 5.055 -34.432 1.00 89.50 79 GLY A CA 1
ATOM 641 C C . GLY A 1 79 ? 34.311 6.380 -35.125 1.00 89.50 79 GLY A C 1
ATOM 642 O O . GLY A 1 79 ? 34.609 6.512 -36.308 1.00 89.50 79 GLY A O 1
ATOM 643 N N . LEU A 1 80 ? 33.778 7.380 -34.411 1.00 89.50 80 LEU A N 1
ATOM 644 C CA . LEU A 1 80 ? 33.514 8.708 -34.983 1.00 89.50 80 LEU A CA 1
ATOM 645 C C . LEU A 1 80 ? 34.791 9.405 -35.499 1.00 89.50 80 LEU A C 1
ATOM 647 O O . LEU A 1 80 ? 34.826 9.740 -36.684 1.00 89.50 80 LEU A O 1
ATOM 651 N N . PRO A 1 81 ? 35.859 9.605 -34.695 1.00 87.19 81 PRO A N 1
ATOM 652 C CA . PRO A 1 81 ? 37.085 10.224 -35.196 1.00 87.19 8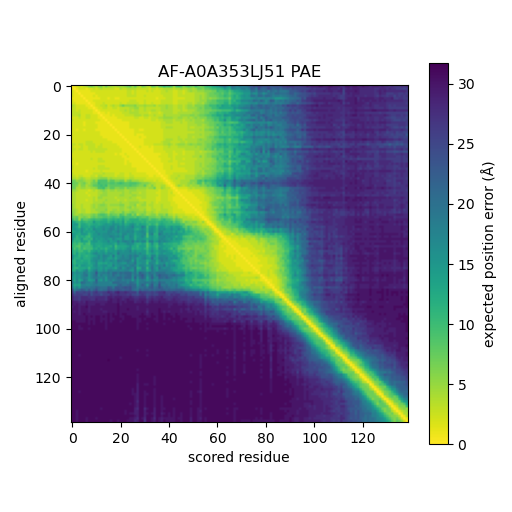1 PRO A CA 1
ATOM 653 C C . PRO A 1 81 ? 37.832 9.337 -36.201 1.00 87.19 81 PRO A C 1
ATOM 655 O O . PRO A 1 81 ? 38.527 9.872 -37.058 1.00 87.19 81 PRO A O 1
ATOM 658 N N . PHE A 1 82 ? 37.681 8.007 -36.148 1.00 86.50 82 PHE A N 1
ATOM 659 C CA . PHE A 1 82 ? 38.241 7.117 -37.170 1.00 86.50 82 PHE A CA 1
ATOM 660 C C . PHE A 1 82 ? 37.535 7.275 -38.526 1.00 86.50 82 PHE A C 1
ATOM 662 O O . PHE A 1 82 ? 38.206 7.382 -39.546 1.00 86.50 82 PHE A O 1
ATOM 669 N N . LEU A 1 83 ? 36.200 7.353 -38.549 1.00 85.50 83 LEU A N 1
ATOM 670 C CA . LEU A 1 83 ? 35.415 7.531 -39.777 1.00 85.50 83 LEU A CA 1
ATOM 671 C C . LEU A 1 83 ? 35.592 8.929 -40.396 1.00 85.50 83 LEU A C 1
ATOM 673 O O . LEU A 1 83 ? 35.563 9.073 -41.614 1.00 85.50 83 LEU A O 1
ATOM 677 N N . LEU A 1 84 ? 35.798 9.954 -39.563 1.00 86.62 84 LEU A N 1
ATOM 678 C CA . LEU A 1 84 ? 36.087 11.325 -40.003 1.00 86.62 84 LEU A CA 1
ATOM 679 C C . LEU A 1 84 ? 37.554 11.537 -40.421 1.00 86.62 84 LEU A C 1
ATOM 681 O O . LEU A 1 84 ? 37.883 12.575 -40.998 1.00 86.62 84 LEU A O 1
ATOM 685 N N . ARG A 1 85 ? 38.447 10.576 -40.153 1.00 83.19 85 ARG A N 1
ATOM 686 C CA . ARG A 1 85 ? 39.852 10.646 -40.558 1.00 83.19 85 ARG A CA 1
ATOM 687 C C . ARG A 1 85 ? 39.977 10.334 -42.047 1.00 83.19 85 ARG A C 1
ATOM 689 O O . ARG A 1 85 ? 40.031 9.173 -42.445 1.00 83.19 85 ARG A O 1
ATOM 696 N N . GLN A 1 86 ? 40.088 11.381 -42.861 1.00 78.06 86 GLN A N 1
ATOM 697 C CA . GLN A 1 86 ? 40.455 11.236 -44.269 1.00 78.06 86 GLN A CA 1
ATOM 698 C C . GLN A 1 86 ? 41.766 10.432 -44.394 1.00 78.06 86 GLN A C 1
ATOM 700 O O . GLN A 1 86 ? 42.712 10.695 -43.640 1.00 78.06 86 GLN A O 1
ATOM 705 N N . PRO A 1 87 ? 41.843 9.443 -45.305 1.00 71.69 87 PRO A N 1
ATOM 706 C CA . PRO A 1 87 ? 43.078 8.718 -45.545 1.00 71.69 87 PRO A CA 1
ATOM 707 C C . PRO A 1 87 ? 44.103 9.666 -46.169 1.00 71.69 87 PRO A C 1
ATOM 709 O O . PRO A 1 87 ? 43.859 10.278 -47.205 1.00 71.69 87 PRO A O 1
ATOM 712 N N . ASP A 1 88 ? 45.260 9.768 -45.526 1.00 68.62 88 ASP A N 1
ATOM 713 C CA . ASP A 1 88 ? 46.425 10.501 -46.014 1.00 68.62 88 ASP A CA 1
ATOM 714 C C . ASP A 1 88 ? 47.049 9.698 -47.168 1.00 68.62 88 ASP A C 1
ATOM 716 O O . ASP A 1 88 ? 47.965 8.895 -46.970 1.00 68.62 88 ASP A O 1
ATOM 720 N N . THR A 1 89 ? 46.470 9.834 -48.366 1.00 63.75 89 THR A N 1
ATOM 721 C CA . THR A 1 89 ? 46.914 9.174 -49.601 1.00 63.75 89 THR A CA 1
ATOM 722 C C . THR A 1 89 ? 48.191 9.826 -50.115 1.00 63.75 89 THR A C 1
ATOM 724 O O . THR A 1 89 ? 48.193 10.478 -51.157 1.00 63.75 89 THR A O 1
ATOM 727 N N . LYS A 1 90 ? 49.283 9.658 -49.364 1.00 61.28 90 LYS A N 1
ATOM 728 C CA . LYS A 1 90 ? 50.634 10.006 -49.812 1.00 61.28 90 LYS A CA 1
ATOM 729 C C . LYS A 1 90 ? 50.894 9.303 -51.130 1.00 61.28 90 LYS A C 1
ATOM 731 O O . LYS A 1 90 ? 50.695 8.090 -51.210 1.00 61.28 90 LYS A O 1
ATOM 736 N N . ASP A 1 91 ? 51.315 10.065 -52.132 1.00 58.88 91 ASP A N 1
ATOM 737 C CA . ASP A 1 91 ? 51.417 9.589 -53.504 1.00 58.88 91 ASP A CA 1
ATOM 738 C C . ASP A 1 91 ? 52.304 8.348 -53.589 1.00 58.88 91 ASP A C 1
ATOM 740 O O . ASP A 1 91 ? 53.535 8.412 -53.511 1.00 58.88 91 ASP A O 1
ATOM 744 N N . VAL A 1 92 ? 51.659 7.192 -53.764 1.00 59.84 92 VAL A N 1
ATOM 745 C CA . VAL A 1 92 ? 52.345 5.977 -54.181 1.00 59.84 92 VAL A CA 1
ATOM 746 C C . VAL A 1 92 ? 52.820 6.257 -55.596 1.00 59.84 92 VAL A C 1
ATOM 748 O O . VAL A 1 92 ? 52.045 6.166 -56.546 1.00 59.84 92 VAL A O 1
ATOM 751 N N . GLN A 1 93 ? 54.094 6.630 -55.724 1.00 58.06 93 GLN A N 1
ATOM 752 C CA . GLN A 1 93 ? 54.777 6.747 -57.006 1.00 58.06 93 GLN A CA 1
ATOM 753 C C . GLN A 1 93 ? 54.885 5.352 -57.625 1.00 58.06 93 GLN A C 1
ATOM 755 O O . GLN A 1 93 ? 55.908 4.674 -57.535 1.00 58.06 93 GLN A O 1
ATOM 760 N N . VAL A 1 94 ? 53.787 4.911 -58.240 1.00 56.47 94 VAL A N 1
ATOM 761 C CA . VAL A 1 94 ? 53.776 3.779 -59.155 1.00 56.47 94 VAL A CA 1
ATOM 762 C C . VAL A 1 94 ? 54.716 4.164 -60.286 1.00 56.47 94 VAL A C 1
ATOM 764 O O . VAL A 1 94 ? 54.419 5.071 -61.064 1.00 56.47 94 VAL A O 1
ATOM 767 N N . ALA A 1 95 ? 55.874 3.508 -60.347 1.00 55.34 95 ALA A N 1
ATOM 768 C CA . ALA A 1 95 ? 56.802 3.693 -61.448 1.00 55.34 95 ALA A CA 1
ATOM 769 C C . ALA A 1 95 ? 56.046 3.426 -62.756 1.00 55.34 95 ALA A C 1
ATOM 771 O O . ALA A 1 95 ? 55.494 2.340 -62.943 1.00 55.34 95 ALA A O 1
ATOM 772 N N . SER A 1 96 ? 55.992 4.429 -63.635 1.00 50.62 96 SER A N 1
ATOM 773 C CA . SER A 1 96 ? 55.340 4.323 -64.939 1.00 50.62 96 SER A CA 1
ATOM 774 C C . SER A 1 96 ? 56.158 3.393 -65.832 1.00 50.62 96 SER A C 1
ATOM 776 O O . SER A 1 96 ? 56.991 3.849 -66.613 1.00 50.62 96 SER A O 1
ATOM 778 N N . VAL A 1 97 ? 55.948 2.081 -65.684 1.00 49.91 97 VAL A N 1
ATOM 779 C CA . VAL A 1 97 ? 56.524 1.071 -66.573 1.00 49.91 97 VAL A CA 1
ATOM 780 C C . VAL A 1 97 ? 55.929 1.305 -67.954 1.00 49.91 97 VAL A C 1
ATOM 782 O O . VAL A 1 97 ? 54.720 1.189 -68.154 1.00 49.91 97 VAL A O 1
ATOM 785 N N . GLU A 1 98 ? 56.789 1.722 -68.875 1.00 44.72 98 GLU A N 1
ATOM 786 C CA . GLU A 1 98 ? 56.377 2.261 -70.160 1.00 44.72 98 GLU A CA 1
ATOM 787 C C . GLU A 1 98 ? 55.641 1.223 -71.019 1.00 44.72 98 GLU A C 1
ATOM 789 O O . GLU A 1 98 ? 55.998 0.046 -71.072 1.00 44.72 98 GLU A O 1
ATOM 794 N N . SER A 1 99 ? 54.584 1.712 -71.670 1.00 48.44 99 SER A N 1
ATOM 795 C CA . SER A 1 99 ? 53.704 1.041 -72.628 1.00 48.44 99 SER A CA 1
ATOM 796 C C . SER A 1 99 ? 54.283 -0.187 -73.343 1.00 48.44 99 SER A C 1
ATOM 798 O O . SER A 1 99 ? 55.207 -0.068 -74.145 1.00 48.44 99 SER A O 1
ATOM 800 N N . LEU A 1 100 ? 53.599 -1.332 -73.215 1.00 43.72 100 LEU A N 1
ATOM 801 C CA . LEU A 1 100 ? 53.506 -2.284 -74.322 1.00 43.72 100 LEU A CA 1
ATOM 802 C C . LEU A 1 100 ? 52.114 -2.924 -74.452 1.00 43.72 100 LEU A C 1
ATOM 804 O O . LEU A 1 100 ? 51.616 -3.572 -73.535 1.00 43.72 100 LEU A O 1
ATOM 808 N N . LYS A 1 101 ? 51.643 -2.896 -75.709 1.00 35.72 101 LYS A N 1
ATOM 809 C CA . LYS A 1 101 ? 50.790 -3.887 -76.398 1.00 35.72 101 LYS A CA 1
ATOM 810 C C . LYS A 1 101 ? 49.262 -3.678 -76.426 1.00 35.72 101 LYS A C 1
ATOM 812 O O . LYS A 1 101 ? 48.573 -3.720 -75.417 1.00 35.72 101 LYS A O 1
ATOM 817 N N . LYS A 1 102 ? 48.771 -3.685 -77.676 1.00 37.19 102 LYS A N 1
ATOM 818 C CA . LYS A 1 102 ? 47.393 -3.898 -78.165 1.00 37.19 102 LYS A CA 1
ATOM 819 C C . LYS A 1 102 ? 46.359 -2.773 -78.000 1.00 37.19 102 LYS A C 1
ATOM 821 O O . LYS A 1 102 ? 45.405 -2.847 -77.238 1.00 37.19 102 LYS A O 1
ATOM 826 N N . GLU A 1 103 ? 46.485 -1.816 -78.912 1.00 44.69 103 GLU A N 1
ATOM 827 C CA . GLU A 1 103 ? 45.466 -1.576 -79.948 1.00 44.69 103 GLU A CA 1
ATOM 828 C C . GLU A 1 103 ? 44.483 -2.756 -80.176 1.00 44.69 103 GLU A C 1
ATOM 830 O O . GLU A 1 103 ? 44.909 -3.868 -80.502 1.00 44.69 103 GLU A O 1
ATOM 835 N N . GLU A 1 104 ? 43.176 -2.508 -80.013 1.00 41.44 104 GLU A N 1
ATOM 836 C CA . GLU A 1 104 ? 42.135 -2.810 -81.019 1.00 41.44 104 GLU A CA 1
ATOM 837 C C . GLU A 1 104 ? 40.732 -2.299 -80.602 1.00 41.44 104 GLU A C 1
ATOM 839 O O . GLU A 1 104 ? 40.263 -2.537 -79.494 1.00 41.44 104 GLU A O 1
ATOM 844 N N . THR A 1 105 ? 40.045 -1.670 -81.561 1.00 36.47 105 THR A N 1
ATOM 845 C CA . THR A 1 105 ? 38.592 -1.788 -81.808 1.00 36.47 105 THR A CA 1
ATOM 846 C C . THR A 1 105 ? 37.593 -1.398 -80.701 1.00 36.47 105 THR A C 1
ATOM 848 O O . THR A 1 105 ? 37.003 -2.221 -80.006 1.00 36.47 105 THR A O 1
ATOM 851 N N . THR A 1 106 ? 37.278 -0.100 -80.685 1.00 39.66 106 THR A N 1
ATOM 852 C CA . THR A 1 106 ? 35.914 0.472 -80.700 1.00 39.66 106 THR A CA 1
ATOM 853 C C . THR A 1 106 ? 34.734 -0.514 -80.791 1.00 39.66 106 THR A C 1
ATOM 855 O O . THR A 1 106 ? 34.603 -1.194 -81.804 1.00 39.66 106 THR A O 1
ATOM 858 N N . LEU A 1 107 ? 33.768 -0.431 -79.860 1.00 41.25 107 LEU A N 1
ATOM 859 C CA . LEU A 1 107 ? 32.324 -0.335 -80.174 1.00 41.25 107 LEU A CA 1
ATOM 860 C C . LEU A 1 107 ? 31.477 0.041 -78.936 1.00 41.25 107 LEU A C 1
ATOM 862 O O . LEU A 1 107 ? 31.859 -0.204 -77.796 1.00 41.25 107 LEU A O 1
ATOM 866 N N . SER A 1 108 ? 30.332 0.690 -79.173 1.00 36.34 108 SER A N 1
ATOM 867 C CA . SER A 1 108 ? 29.478 1.319 -78.146 1.00 36.34 108 SER A CA 1
ATOM 868 C C . SER A 1 108 ? 28.461 0.335 -77.526 1.00 36.34 108 SER A C 1
ATOM 870 O O . SER A 1 108 ? 27.964 -0.535 -78.246 1.00 36.34 108 SER A O 1
ATOM 872 N N . PRO A 1 109 ? 28.096 0.448 -76.228 1.00 44.22 109 PRO A N 1
ATOM 873 C CA . PRO A 1 109 ? 27.147 -0.466 -75.587 1.00 44.22 109 PRO A CA 1
ATOM 874 C C . PRO A 1 109 ? 25.721 -0.313 -76.141 1.00 44.22 109 PRO A C 1
ATOM 876 O O . PRO A 1 109 ? 25.054 0.705 -75.946 1.00 44.22 109 PRO A O 1
ATOM 879 N N . LYS A 1 110 ? 25.223 -1.368 -76.794 1.00 39.84 110 LYS A N 1
ATOM 880 C CA . LYS A 1 110 ? 23.875 -1.414 -77.369 1.00 39.84 110 LYS A CA 1
ATOM 881 C C . LYS A 1 110 ? 22.804 -1.572 -76.279 1.00 39.84 110 LYS A C 1
ATOM 883 O O . LYS A 1 110 ? 22.637 -2.652 -75.718 1.00 39.84 110 LYS A O 1
ATOM 888 N N . ARG A 1 111 ? 22.059 -0.495 -76.002 1.00 44.38 111 ARG A N 1
ATOM 889 C CA . ARG A 1 111 ? 20.831 -0.523 -75.189 1.00 44.38 111 ARG A CA 1
ATOM 890 C C . ARG A 1 111 ? 19.616 -0.878 -76.050 1.00 44.38 111 ARG A C 1
ATOM 892 O O . ARG A 1 111 ? 19.060 -0.000 -76.694 1.00 44.38 111 ARG A O 1
ATOM 899 N N . ASP A 1 112 ? 19.170 -2.122 -75.945 1.00 38.78 112 ASP A N 1
ATOM 900 C CA . ASP A 1 112 ? 17.808 -2.583 -76.247 1.00 38.78 112 ASP A CA 1
ATOM 901 C C . ASP A 1 112 ? 17.419 -3.574 -75.124 1.00 38.78 112 ASP A C 1
ATOM 903 O O . ASP A 1 112 ? 18.294 -4.253 -74.593 1.00 38.78 112 ASP A O 1
ATOM 907 N N . SER A 1 113 ? 16.173 -3.710 -74.664 1.00 50.06 113 SER A N 1
ATOM 908 C CA . SER A 1 113 ? 14.902 -3.199 -75.189 1.00 50.06 113 SER A CA 1
ATOM 909 C C . SER A 1 113 ? 13.980 -2.737 -74.046 1.00 50.06 113 SER A C 1
ATOM 911 O O . SER A 1 113 ? 13.904 -3.392 -73.006 1.00 50.06 113 SER A O 1
ATOM 913 N N . LEU A 1 114 ? 13.254 -1.630 -74.241 1.00 42.25 114 LEU A N 1
ATOM 914 C CA . LEU A 1 114 ? 12.180 -1.183 -73.344 1.00 42.25 114 LEU A CA 1
ATOM 915 C C . LEU A 1 114 ? 10.822 -1.640 -73.893 1.00 42.25 114 LEU A C 1
ATOM 917 O O . LEU A 1 114 ? 10.219 -0.948 -74.713 1.00 42.25 114 LEU A O 1
ATOM 921 N N . LEU A 1 115 ? 10.310 -2.778 -73.419 1.00 43.78 115 LEU A N 1
ATOM 922 C CA . LEU A 1 115 ? 8.943 -3.204 -73.732 1.00 43.78 115 LEU A CA 1
ATOM 923 C C . LEU A 1 115 ? 7.929 -2.517 -72.810 1.00 43.78 115 LEU A C 1
ATOM 925 O O . LEU A 1 115 ? 7.521 -3.046 -71.778 1.00 43.78 115 LEU A O 1
ATOM 929 N N . VAL A 1 116 ? 7.513 -1.319 -73.219 1.00 41.88 116 VAL A N 1
ATOM 930 C CA . VAL A 1 116 ? 6.321 -0.648 -72.689 1.00 41.88 116 VAL A CA 1
ATOM 931 C C . VAL A 1 116 ? 5.074 -1.346 -73.232 1.00 41.88 116 VAL A C 1
ATOM 933 O O . VAL A 1 116 ? 4.835 -1.341 -74.437 1.00 41.88 116 VAL A O 1
ATOM 936 N N . ALA A 1 117 ? 4.246 -1.887 -72.338 1.00 42.03 117 ALA A N 1
ATOM 937 C CA . ALA A 1 117 ? 2.904 -2.373 -72.648 1.00 42.03 117 ALA A CA 1
ATOM 938 C C . ALA A 1 117 ? 1.869 -1.544 -71.869 1.00 42.03 117 ALA A C 1
ATOM 940 O O . ALA A 1 117 ? 1.542 -1.844 -70.722 1.00 42.03 117 ALA A O 1
ATOM 941 N N . ASN A 1 118 ? 1.372 -0.470 -72.487 1.00 42.62 118 ASN A N 1
ATOM 942 C CA . ASN A 1 118 ? 0.230 0.287 -71.970 1.00 42.62 118 ASN A CA 1
ATOM 943 C C . ASN A 1 118 ? -1.069 -0.461 -72.283 1.00 42.62 118 ASN A C 1
ATOM 945 O O . ASN A 1 118 ? -1.241 -0.808 -73.442 1.00 42.62 118 ASN A O 1
ATOM 949 N N . HIS A 1 119 ? -2.007 -0.555 -71.334 1.00 42.97 119 HIS A N 1
ATOM 950 C CA . HIS A 1 119 ? -3.459 -0.416 -71.561 1.00 42.97 119 HIS A CA 1
ATOM 951 C C . HIS A 1 119 ? -4.141 -0.033 -70.226 1.00 42.97 119 HIS A C 1
ATOM 953 O O . HIS A 1 119 ? -3.787 -0.560 -69.174 1.00 42.97 119 HIS A O 1
ATOM 959 N N . THR A 1 120 ? -5.090 0.908 -70.259 1.00 39.50 120 THR A N 1
ATOM 960 C CA . THR A 1 120 ? -5.730 1.551 -69.083 1.00 39.50 120 THR A CA 1
ATOM 961 C C . THR A 1 120 ? -7.259 1.269 -69.032 1.00 39.50 120 THR A C 1
ATOM 963 O O . THR A 1 120 ? -7.772 0.643 -69.959 1.00 39.50 120 THR A O 1
ATOM 966 N N . PRO A 1 121 ? -7.996 1.617 -67.947 1.00 53.00 121 PRO A N 1
ATOM 967 C CA . PRO A 1 121 ? -9.265 0.960 -67.569 1.00 53.00 121 PRO A CA 1
ATOM 968 C C . PRO A 1 121 ? -10.533 1.611 -68.172 1.00 53.00 121 PRO A C 1
ATOM 970 O O . PRO A 1 121 ? -10.442 2.618 -68.875 1.00 53.00 121 PRO A O 1
ATOM 973 N N . PRO A 1 122 ? -11.730 1.040 -67.917 1.00 42.59 122 PRO A N 1
ATOM 974 C CA . PRO A 1 122 ? -12.590 1.479 -66.791 1.00 42.59 122 PRO A CA 1
ATOM 975 C C . PRO A 1 122 ? -13.137 0.268 -65.968 1.00 42.59 122 PRO A C 1
ATOM 977 O O . PRO A 1 122 ? -12.776 -0.865 -66.264 1.00 42.59 122 PRO A O 1
ATOM 980 N N . LYS A 1 123 ? -13.948 0.371 -64.896 1.00 33.31 123 LYS A N 1
ATOM 981 C CA . LYS A 1 123 ? -15.058 1.301 -64.584 1.00 33.31 123 LYS A CA 1
ATOM 982 C C . LYS A 1 123 ? -15.382 1.375 -63.068 1.00 33.31 123 LYS A C 1
ATOM 984 O O . LYS A 1 123 ? -15.133 0.426 -62.335 1.00 33.31 123 LYS A O 1
ATOM 989 N N . THR A 1 124 ? -15.966 2.499 -62.643 1.00 32.84 124 THR A N 1
ATOM 990 C CA . THR A 1 124 ? -16.366 2.878 -61.261 1.00 32.84 124 THR A CA 1
ATOM 991 C C . THR A 1 124 ? -17.851 2.560 -60.951 1.00 32.84 124 THR A C 1
ATOM 993 O O . THR A 1 124 ? -18.593 2.269 -61.891 1.00 32.84 124 THR A O 1
ATOM 996 N N . ALA A 1 125 ? -18.277 2.739 -59.681 1.00 37.53 125 ALA A N 1
ATOM 997 C CA . ALA A 1 125 ? -19.675 2.875 -59.188 1.00 37.53 125 ALA A CA 1
ATOM 998 C C . ALA A 1 125 ? -20.523 1.574 -59.095 1.00 37.53 125 A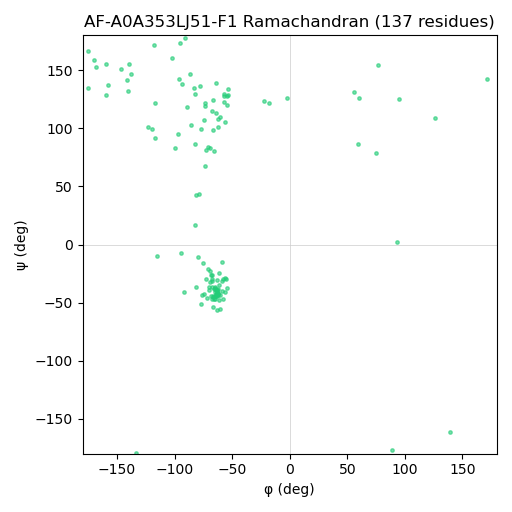LA A C 1
ATOM 1000 O O . ALA A 1 125 ? -20.270 0.648 -59.859 1.00 37.53 125 ALA A O 1
ATOM 1001 N N . GLU A 1 126 ? -21.573 1.394 -58.263 1.00 44.97 126 GLU A N 1
ATOM 1002 C CA . GLU A 1 126 ? -22.170 2.010 -57.031 1.00 44.97 126 GLU A CA 1
ATOM 1003 C C . GLU A 1 126 ? -23.377 1.092 -56.613 1.00 44.97 126 GLU A C 1
ATOM 1005 O O . GLU A 1 126 ? -23.796 0.282 -57.437 1.00 44.97 126 GLU A O 1
ATOM 1010 N N . GLU A 1 127 ? -24.046 1.096 -55.442 1.00 38.66 127 GLU A N 1
ATOM 1011 C CA . GLU A 1 127 ? -23.834 1.616 -54.069 1.00 38.66 127 GLU A CA 1
ATOM 1012 C C . GLU A 1 127 ? -24.929 1.031 -53.095 1.00 38.66 127 GLU A C 1
ATOM 1014 O O . GLU A 1 127 ? -26.002 0.660 -53.556 1.00 38.66 127 GLU A O 1
ATOM 1019 N N . ARG A 1 128 ? -24.685 1.013 -51.758 1.00 41.62 128 ARG A N 1
ATOM 1020 C CA . ARG A 1 128 ? -25.634 0.857 -50.599 1.00 41.62 128 ARG A CA 1
ATOM 1021 C C . ARG A 1 128 ? -26.575 -0.366 -50.502 1.00 41.62 128 ARG A C 1
ATOM 1023 O O . ARG A 1 128 ? -27.449 -0.579 -51.328 1.00 41.62 128 ARG A O 1
ATOM 1030 N N . THR A 1 129 ? -26.572 -0.996 -49.319 1.00 41.50 129 THR A N 1
ATOM 1031 C CA . THR A 1 129 ? -27.694 -1.131 -48.333 1.00 41.50 129 THR A CA 1
ATOM 1032 C C . THR A 1 129 ? -27.256 -2.136 -47.240 1.00 41.50 129 THR A C 1
ATOM 1034 O O . THR A 1 129 ? -26.525 -3.062 -47.559 1.00 41.50 129 THR A O 1
ATOM 1037 N N . ALA A 1 130 ? -27.523 -2.086 -45.928 1.00 39.47 130 ALA A N 1
ATOM 1038 C CA . ALA A 1 130 ? -28.354 -1.326 -44.980 1.00 39.47 130 ALA A CA 1
ATOM 1039 C C . ALA A 1 130 ? -29.222 -2.301 -44.141 1.00 39.47 130 ALA A C 1
ATOM 1041 O O . ALA A 1 130 ? -30.196 -2.840 -44.643 1.00 39.47 130 ALA A O 1
ATOM 1042 N N . THR A 1 131 ? -28.883 -2.440 -42.850 1.00 39.53 131 THR A N 1
ATOM 1043 C CA . THR A 1 131 ? -29.789 -2.740 -41.713 1.00 39.53 131 THR A CA 1
ATOM 1044 C C . THR A 1 131 ? -30.625 -4.036 -41.688 1.00 39.53 131 THR A C 1
ATOM 1046 O O . THR A 1 131 ? -31.532 -4.228 -42.485 1.00 39.53 131 THR A O 1
ATOM 1049 N N . THR A 1 132 ? -30.497 -4.807 -40.596 1.00 41.94 132 THR A N 1
ATOM 1050 C CA . THR A 1 132 ? -31.648 -5.253 -39.768 1.00 41.94 132 THR A CA 1
ATOM 1051 C C . THR A 1 132 ? -31.178 -5.664 -38.369 1.00 41.94 132 THR A C 1
ATOM 1053 O O . THR A 1 132 ? -30.268 -6.473 -38.219 1.00 41.94 132 THR A O 1
ATOM 1056 N N . VAL A 1 133 ? -31.824 -5.111 -37.338 1.00 43.00 133 VAL A N 1
ATOM 1057 C CA . VAL A 1 133 ? -31.712 -5.551 -35.937 1.00 43.00 133 VAL A CA 1
ATOM 1058 C C . VAL A 1 133 ? -32.841 -6.540 -35.660 1.00 43.00 133 VAL A C 1
ATOM 1060 O O . VAL A 1 133 ? -33.975 -6.275 -36.053 1.00 43.00 133 VAL A O 1
ATOM 1063 N N . GLN A 1 134 ? -32.569 -7.634 -34.945 1.00 42.62 134 GLN A N 1
ATOM 1064 C CA . GLN A 1 134 ? -33.615 -8.526 -34.438 1.00 42.62 134 GLN A CA 1
ATOM 1065 C C . GLN A 1 134 ? -33.631 -8.557 -32.909 1.00 42.62 134 GLN A C 1
ATOM 1067 O O . GLN A 1 134 ? -32.650 -8.915 -32.263 1.00 42.62 134 GLN A O 1
ATOM 1072 N N . LYS A 1 135 ? -34.785 -8.192 -32.344 1.00 37.22 135 LYS A N 1
ATOM 1073 C CA . LYS A 1 135 ? -35.112 -8.252 -30.917 1.00 37.22 135 LYS A CA 1
ATOM 1074 C C . LYS A 1 135 ? -36.319 -9.175 -30.778 1.00 37.22 135 LYS A C 1
ATOM 1076 O O . LYS A 1 135 ? -37.442 -8.723 -30.994 1.00 37.22 135 LYS A O 1
ATOM 1081 N N . LYS A 1 136 ? -36.111 -10.442 -30.404 1.00 45.50 136 LYS A N 1
ATOM 1082 C CA . LYS A 1 136 ? -37.229 -11.312 -30.019 1.00 45.50 136 LYS A CA 1
ATOM 1083 C C . LYS A 1 136 ? -37.500 -11.168 -28.522 1.00 45.50 136 LYS A C 1
ATOM 1085 O O . LYS A 1 136 ? -36.640 -11.467 -27.701 1.00 45.50 136 LYS A O 1
ATOM 1090 N N . VAL A 1 137 ? -38.700 -10.700 -28.201 1.00 46.28 137 VAL A N 1
ATOM 1091 C CA . VAL A 1 137 ? -39.350 -10.926 -26.906 1.00 46.28 137 VAL A CA 1
ATOM 1092 C C . VAL A 1 137 ? -40.281 -12.119 -27.095 1.00 46.28 137 VAL A C 1
ATOM 1094 O O . VAL A 1 137 ? -40.904 -12.242 -28.149 1.00 46.28 137 VAL A O 1
ATOM 1097 N N . GLU A 1 138 ? -40.378 -12.979 -26.092 1.00 49.22 138 GLU A N 1
ATOM 1098 C CA . GLU A 1 138 ? -41.409 -14.011 -25.990 1.00 49.22 138 GLU A CA 1
ATOM 1099 C C . GLU A 1 138 ? -41.863 -14.077 -24.524 1.00 49.22 138 GLU A C 1
ATOM 1101 O O . GLU A 1 138 ? -41.137 -13.603 -23.643 1.00 49.22 138 GLU A O 1
ATOM 1106 N N . VAL A 1 139 ? -43.090 -14.547 -24.302 1.00 48.75 139 VAL A N 1
ATOM 1107 C CA . VAL A 1 139 ? -43.855 -14.452 -23.044 1.00 48.75 139 VAL A CA 1
ATOM 1108 C C . VAL A 1 139 ? -44.241 -15.851 -22.585 1.00 48.75 139 VAL A C 1
ATOM 1110 O O . VAL A 1 139 ? -44.643 -16.633 -23.475 1.00 48.75 139 VAL A O 1
#

Secondary structure (DSSP, 8-state):
--HHHHHTT---SHHHHHHHHHHTT-HHHHHHHHHHHTS-S-HHHHHHHHHHHHS-------HHHHHHHHHHHHHHHHHHHHHT-------------------------------------------------------

Sequence (139 aa):
MNLKDYIHGKRYGKEANRLEREAMNDPFLQDTIDGYDSVPGNHVEAIEKLEKRFAPQPKHIDKRVWLWAAAAVLVLLIGLPFLLRQPDTKDVQVASVESLKKEETTLSPKRDSLLVANHTPPKTAEERTATTVQKKVEV

Mean predicted aligned error: 19.6 Å

Solvent-accessible surface area (backbone atoms only — not comparable to full-atom values): 9611 Å² total; per-residue (Å²): 115,55,72,71,51,39,75,71,67,53,71,60,63,74,51,31,55,48,52,54,58,46,24,79,76,30,70,65,57,33,50,55,50,56,56,57,71,67,54,90,78,68,63,60,61,54,48,51,57,48,48,66,70,69,48,82,73,79,82,78,73,52,70,66,58,56,51,51,51,54,50,51,52,55,49,48,69,53,47,53,62,54,72,69,51,76,81,84,78,69,81,78,79,70,76,81,76,75,89,82,88,77,91,79,81,89,83,80,88,83,87,80,81,85,87,82,80,86,85,83,87,88,88,82,90,88,81,93,86,81,90,87,86,88,84,88,83,87,133

Radius of gyration: 42.44 Å; Cα contacts (8 Å, |Δi|>4): 21; chains: 1; bounding box: 101×28×102 Å

pLDDT: mean 73.66, std 23.04, range [32.84, 97.56]

Foldseek 3Di:
DDPVCVLVPVCDDDVNVVLVVVCVVPVVSVCVVCVSVVDDDDVVVVVVVVCVVVPDDPPDDDPVNVVVVVVVVVCCVVVVVVVVDDDPCDDPPPPCPDDDDDDDDDDDDDDDDDDDDDDDDDDDDDDDDDDDDDDDDDD

=== Feature glossary ===
The record interleaves many kinds of information about one protein. Here is each kind framed as the question it answers.

Q: What does the local fold look like, residue by residue?
A: The Foldseek 3Di string encodes local tertiary geometry as a 20-letter alphabet — one character per residue — derived from the relative positions of nearby Cα atoms. Unlike the amino-acid sequence, 3Di is a direct function of the 3D structure, so two proteins with the same fold have similar 3Di strings even at low sequence identity.

Q: Which residues are in helices, strands, or loops?
A: The SS8 string is DSSP's per-residue secondary-structure call. α-helix (H) means an i→i+4 H-bond ladder; β-strand (E) means the residue participates in a β-sheet; 3₁₀ (G) and π (I) are tighter and wider helices; T/S are turns/bends; '-' is loop.

Q: How big and how compact is the whole molecule?
A: Radius of gyration (Rg) is the root-mean-square distance of Cα atoms from their centroid — a single number for overall size and compactness. A globular domain of N residues has Rg ≈ 2.2·N^0.38 Å; an extended or disordered chain has a much larger Rg. The Cα contact count is the number of residue pairs whose Cα atoms are within 8 Å and are more than four positions apart in sequence — a standard proxy for tertiary packing density. The bounding box is the smallest axis-aligned box enclosing all Cα atoms.

Q: Where is each backbone atom in 3D?
A: Structure coordinates are given as an mmCIF _atom_site loop: one row per atom with element, residue name, chain id, sequence number, and x/y/z position in Å. Only the four main-chain atoms per residue are included here; side chains are omitted to keep the record compact.

Q: What is the amino-acid chain?
A: Primary structure: the covalent order of the twenty standard amino acids along the backbone. Two proteins with the same sequence will (almost always) fold to the same structure; two with 30% identity often share a fold but not the details.

Q: What if only a Cα trace is available?
A: Three-state secondary structure (P-SEA) collapses the eight DSSP classes into helix (a), strand (b), and coil (c). P-SEA assigns these from Cα geometry alone — distances and angles — without requiring backbone oxygens, so it works on any Cα trace.

Q: What family and function is it annotated with?
A: Database cross-references. InterPro integrates a dozen domain/family signature databases into unified entries with residue-range hits. GO terms attach function/process/location labels with evidence codes. CATH codes position the fold in a four-level structural taxonomy. Organism is the NCBI-taxonomy species name.

Q: How confident is the AlphaFold model at each residue?
A: pLDDT is the predicted lDDT-Cα score: AlphaFold's confidence that the local environment of each residue (all inter-atomic distances within 15 Å) is correctly placed. It is a per-residue number between 0 and 100, with higher meaning more reliable.

Q: How mobile is each atom in the crystal?
A: B-factor (Debye–Waller factor) reflects atomic displacement in the crystal lattice. It is an experimental observable (units Å²), not a prediction; low values mean the atom is pinned down, high values mean it moves or is heterogeneous across the crystal.

Q: Which residues are buried vs exposed?
A: SASA measures how much of the protein is reachable by solvent. It is computed by rolling a water-sized probe over the atomic surface and summing the exposed area (Å²). Per-residue SASA distinguishes core (buried, low SASA) from surface (exposed, high SASA) residues; total SASA is a whole-molecule size measure.

Q: What do the diagnostic plots show?
A: Plot images: a contact map (which residues are close in 3D, as an N×N binary image), a Ramachandran scatter (backbone torsion angles, revealing secondary-structure composition at a glance), and — for AlphaFold structures — a PAE heatmap (pairwise prediction confidence).

Q: What known structures does this most resemble?
A: The Foldseek neighbor list gives the closest experimentally determined structures in the PDB, ranked by structural alignment. TM-score near 1 means near-identical fold; near 0.3 means only rough topology match. This is how one finds what a novel AlphaFold prediction most resembles in the solved-structure universe.

Q: Are the domains correctly placed relative to each other?
A: Predicted aligned error is AlphaFold's pairwise confidence. Unlike pLDDT (per-residue), PAE is per-residue-pair and captures whether two parts of the structure are correctly placed relative to each other. Units are ångströms of expected positional error.

Q: What do the rendered images show?
A: Structure images are PyMOL renders from six orthogonal camera directions. Cartoon representation draws helices as coils and strands as arrows; sticks shows the backbone as bonds; surface shows the solvent-excluded envelope. Rainbow coloring maps sequence position to hue (blue→red, N→C); chain coloring assigns a distinct color per polypeptide.

Q: What are the backbone torsion angles?
A: φ (phi) and ψ (psi) are the two rotatable backbone dihedrals per residue: φ is the C(i-1)–N–Cα–C torsion, ψ is the N–Cα–C–N(i+1) torsion, both in degrees on (−180°, 180°]. α-helical residues cluster near (−60°, −45°); β-strand residues near (−120°, +130°). A Ramachandran plot is simply a scatter of (φ, ψ) for every residue.